Protein AF-A0A7S3QC61-F1 (afdb_monomer_lite)

Secondary structure (DSSP, 8-state):
-HHHHHHHHHHHHHHHHHHHHHHHHHHHHHS--S--PPPHHHHHHHHHHHHHHHHHHHHHHHHHHHHT-----PPPP-------PPEEEEET-TTSHHHHHHHHTT-EEEEE---HHHHHHHHT-

Structure (mmCIF, N/CA/C/O backbone):
data_AF-A0A7S3QC61-F1
#
_entry.id   AF-A0A7S3QC61-F1
#
loop_
_atom_site.group_PDB
_atom_site.id
_atom_site.type_symbol
_atom_site.label_atom_id
_atom_site.label_alt_id
_atom_site.label_comp_id
_atom_site.label_asym_id
_atom_site.label_entity_id
_atom_site.label_seq_id
_atom_site.pdbx_PDB_ins_code
_atom_site.Cartn_x
_atom_site.Cartn_y
_atom_site.Cartn_z
_atom_site.occupancy
_atom_site.B_iso_or_equiv
_atom_site.auth_seq_id
_atom_sit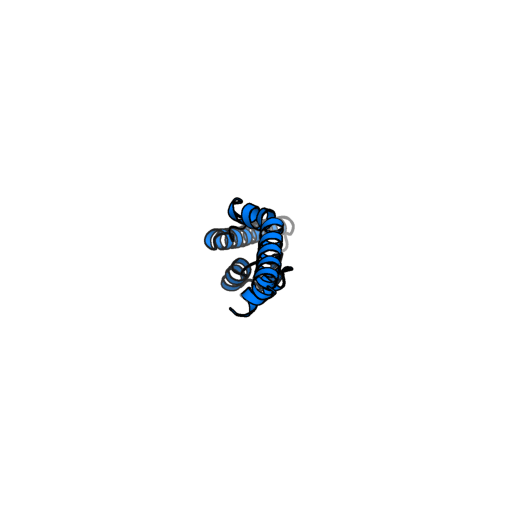e.auth_comp_id
_atom_site.auth_asym_id
_atom_site.auth_atom_id
_atom_site.pdbx_PDB_model_num
ATOM 1 N N . GLY A 1 1 ? 32.699 6.132 -44.584 1.00 60.47 1 GLY A N 1
ATOM 2 C CA . GLY A 1 1 ? 32.683 7.334 -43.725 1.00 60.47 1 GLY A CA 1
ATOM 3 C C . GLY A 1 1 ? 31.478 7.382 -42.797 1.00 60.47 1 GLY A C 1
ATOM 4 O O . GLY A 1 1 ? 31.670 7.420 -41.592 1.00 60.47 1 GLY A O 1
ATOM 5 N N . GLY A 1 2 ? 30.250 7.364 -43.333 1.00 74.38 2 GLY A N 1
ATOM 6 C CA . GLY A 1 2 ? 29.027 7.665 -42.568 1.00 74.38 2 GLY A CA 1
ATOM 7 C C . GLY A 1 2 ? 28.641 6.688 -41.446 1.00 74.38 2 GLY A C 1
ATOM 8 O O . GLY A 1 2 ? 28.175 7.134 -40.405 1.00 74.38 2 GLY A O 1
ATOM 9 N N . SER A 1 3 ? 28.881 5.382 -41.595 1.00 79.75 3 SER A N 1
ATOM 10 C CA . SER A 1 3 ? 28.427 4.377 -40.613 1.00 79.75 3 SER A CA 1
ATOM 11 C C . SER A 1 3 ? 29.064 4.541 -39.227 1.00 79.75 3 SER A C 1
ATOM 13 O O . SER A 1 3 ? 28.393 4.374 -38.214 1.00 79.75 3 SER A O 1
ATOM 15 N N . ASN A 1 4 ? 30.336 4.947 -39.175 1.00 85.62 4 ASN A N 1
ATOM 16 C CA . ASN A 1 4 ? 31.049 5.178 -37.914 1.00 85.62 4 ASN A CA 1
ATOM 17 C C . ASN A 1 4 ? 30.553 6.444 -37.197 1.00 85.62 4 ASN A C 1
ATOM 19 O O . ASN A 1 4 ? 30.534 6.496 -35.971 1.00 85.62 4 ASN A O 1
ATOM 23 N N . VAL A 1 5 ? 30.109 7.450 -37.959 1.00 87.88 5 VAL A N 1
ATOM 24 C CA . VAL A 1 5 ? 29.563 8.702 -37.415 1.00 87.88 5 VAL A CA 1
ATOM 25 C C . VAL A 1 5 ? 28.192 8.456 -36.786 1.00 87.88 5 VAL A C 1
ATOM 27 O O . VAL A 1 5 ? 27.945 8.893 -35.666 1.00 87.88 5 VAL A O 1
ATOM 30 N N . VAL A 1 6 ? 27.326 7.692 -37.460 1.00 91.50 6 VAL A N 1
ATOM 31 C CA . VAL A 1 6 ? 26.004 7.315 -36.928 1.00 91.50 6 VAL A CA 1
ATOM 32 C C . VAL A 1 6 ? 26.142 6.511 -35.635 1.00 91.50 6 VAL A C 1
ATOM 34 O O . VAL A 1 6 ? 25.440 6.784 -34.661 1.00 91.50 6 VAL A O 1
ATOM 37 N N . LEU A 1 7 ? 27.093 5.572 -35.590 1.00 91.69 7 LEU A N 1
ATOM 38 C CA . LEU A 1 7 ? 27.372 4.793 -34.386 1.00 91.69 7 LEU A CA 1
ATOM 39 C C . LEU A 1 7 ? 27.836 5.687 -33.222 1.00 91.69 7 LEU A C 1
ATOM 41 O O . LEU A 1 7 ? 27.387 5.506 -32.092 1.00 91.69 7 LEU A O 1
ATOM 45 N N . GLY A 1 8 ? 28.681 6.685 -33.502 1.00 92.50 8 GLY A N 1
ATOM 46 C CA . GLY A 1 8 ? 29.146 7.652 -32.503 1.00 92.50 8 GLY A CA 1
ATOM 47 C C . GLY A 1 8 ? 28.024 8.532 -31.939 1.00 92.50 8 GLY A C 1
ATOM 48 O O . GLY A 1 8 ? 27.966 8.767 -30.730 1.00 92.50 8 GLY A O 1
ATOM 49 N N . ILE A 1 9 ? 27.091 8.971 -32.787 1.00 92.62 9 ILE A N 1
ATOM 50 C CA . ILE A 1 9 ? 25.929 9.773 -32.365 1.00 92.62 9 ILE A CA 1
ATOM 51 C C . ILE A 1 9 ? 24.984 8.942 -31.486 1.00 92.62 9 ILE A C 1
ATOM 53 O O . ILE A 1 9 ? 24.538 9.414 -30.439 1.00 92.62 9 ILE A O 1
ATOM 57 N N . LEU A 1 10 ? 24.715 7.690 -31.865 1.00 92.19 10 LEU A N 1
ATOM 58 C CA . LEU A 1 10 ? 23.866 6.796 -31.074 1.00 92.19 10 LEU A CA 1
ATOM 59 C C . LEU A 1 10 ? 24.503 6.4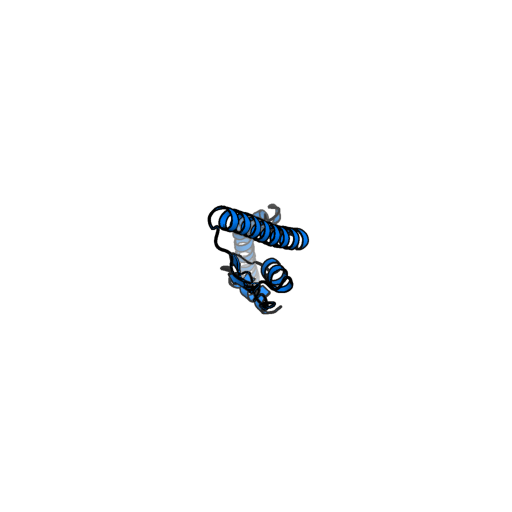58 -29.720 1.00 92.19 10 LEU A C 1
ATOM 61 O O . LEU A 1 10 ? 23.839 6.566 -28.689 1.00 92.19 10 LEU A O 1
ATOM 65 N N . ALA A 1 11 ? 25.794 6.111 -29.703 1.00 91.88 11 ALA A N 1
ATOM 66 C CA . ALA A 1 11 ? 26.502 5.755 -28.476 1.00 91.88 11 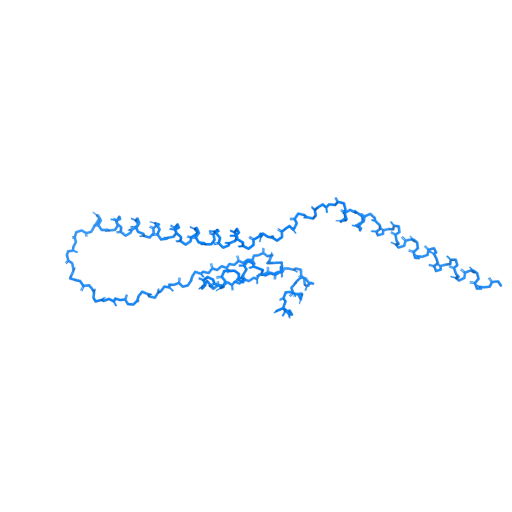ALA A CA 1
ATOM 67 C C . ALA A 1 11 ? 26.590 6.932 -27.490 1.00 91.88 11 ALA A C 1
ATOM 69 O O . ALA A 1 11 ? 26.325 6.760 -26.300 1.00 91.88 11 ALA A O 1
ATOM 70 N N . SER A 1 12 ? 26.907 8.136 -27.977 1.00 93.44 12 SER A N 1
ATOM 71 C CA . SER A 1 12 ? 26.993 9.335 -27.131 1.00 93.44 12 SER A CA 1
ATOM 72 C C . SER A 1 12 ? 25.634 9.766 -26.576 1.00 93.44 12 SER A C 1
ATOM 74 O O . SER A 1 12 ? 25.545 10.114 -25.400 1.00 93.44 12 SER A O 1
ATOM 76 N N . SER A 1 13 ? 24.566 9.664 -27.371 1.00 93.44 13 SER A N 1
ATOM 77 C CA . SER A 1 13 ? 23.204 9.963 -26.911 1.00 93.44 13 SER A CA 1
ATOM 78 C C . SER A 1 13 ? 22.765 9.006 -25.801 1.00 93.44 13 SER A C 1
ATOM 80 O O . SER A 1 13 ? 22.267 9.440 -24.762 1.00 93.44 13 SER A O 1
ATOM 82 N N . PHE A 1 14 ? 23.002 7.703 -25.983 1.00 93.50 14 PHE A N 1
ATOM 83 C CA . PHE A 1 14 ? 22.645 6.690 -24.988 1.00 93.50 14 PHE A CA 1
ATOM 84 C C . PHE A 1 14 ? 23.440 6.874 -23.688 1.00 93.50 14 PHE A C 1
ATOM 86 O O . PHE A 1 14 ? 22.876 6.831 -22.594 1.00 93.50 14 PHE A O 1
ATOM 93 N N . LEU A 1 15 ? 24.740 7.160 -23.806 1.00 94.38 15 LEU A N 1
ATOM 94 C CA . LEU A 1 15 ? 25.607 7.420 -22.661 1.00 94.38 15 LEU A CA 1
ATOM 95 C C . LEU A 1 15 ? 25.194 8.694 -21.910 1.00 94.38 15 LEU A C 1
ATOM 97 O O . LEU A 1 15 ? 25.188 8.693 -20.681 1.00 94.38 15 LEU A O 1
ATOM 101 N N . GLY A 1 16 ? 24.790 9.746 -22.629 1.00 95.00 16 GLY A N 1
ATOM 102 C CA . GLY A 1 16 ? 24.276 10.984 -22.042 1.00 95.00 16 GLY A CA 1
ATOM 103 C C . GLY A 1 16 ? 23.003 10.761 -21.225 1.00 95.00 16 GLY A C 1
ATOM 104 O O . GLY A 1 16 ? 22.918 11.216 -20.085 1.00 95.00 16 GLY A O 1
ATOM 105 N N . VAL A 1 17 ? 22.046 9.991 -21.755 1.00 94.06 17 VAL A N 1
ATOM 106 C CA . VAL A 1 17 ? 20.817 9.633 -21.025 1.00 94.06 17 VAL A CA 1
ATOM 107 C C . VAL A 1 17 ? 21.141 8.824 -19.769 1.00 94.06 17 VAL A C 1
ATOM 109 O O . VAL A 1 17 ? 20.621 9.133 -18.695 1.00 94.06 17 VAL A O 1
ATOM 112 N N . ILE A 1 18 ? 22.031 7.830 -19.867 1.00 91.50 18 ILE A N 1
ATOM 113 C CA . ILE A 1 18 ? 22.465 7.042 -18.704 1.00 91.50 18 ILE A CA 1
ATOM 114 C C . ILE A 1 18 ? 23.137 7.945 -17.667 1.00 91.50 18 ILE A C 1
ATOM 116 O O . ILE A 1 18 ? 22.807 7.850 -16.491 1.00 91.50 18 ILE A O 1
ATOM 120 N N . MET A 1 19 ? 24.031 8.851 -18.069 1.00 93.69 19 MET A N 1
ATOM 121 C CA . MET A 1 19 ? 24.720 9.743 -17.131 1.00 93.69 19 MET A CA 1
ATOM 122 C C . MET A 1 19 ? 23.755 10.672 -16.389 1.00 93.69 19 MET A C 1
ATOM 124 O O . MET A 1 19 ? 23.867 10.820 -15.173 1.00 93.69 19 MET A O 1
ATOM 128 N N . VAL A 1 20 ? 22.794 11.263 -17.104 1.00 94.12 20 VAL A N 1
ATOM 129 C CA . VAL A 1 20 ? 21.808 12.187 -16.520 1.00 94.12 20 VAL A CA 1
ATOM 130 C C . VAL A 1 20 ? 20.833 11.455 -15.594 1.00 94.12 20 VAL A C 1
ATOM 132 O O . VAL A 1 20 ? 20.447 11.990 -14.556 1.00 94.12 20 VAL A O 1
ATOM 135 N N . THR A 1 21 ? 20.453 10.219 -15.926 1.00 88.50 21 THR A N 1
ATOM 136 C CA . THR A 1 21 ? 19.496 9.428 -15.127 1.00 88.50 21 THR A CA 1
ATOM 137 C C . THR A 1 21 ? 20.151 8.626 -13.999 1.00 88.50 21 THR A C 1
ATOM 139 O O . THR A 1 21 ? 19.495 8.329 -12.997 1.00 88.50 21 THR A O 1
ATOM 142 N N . SER A 1 22 ? 21.451 8.335 -14.102 1.00 90.44 22 SER A N 1
ATOM 143 C CA . SER A 1 22 ? 22.235 7.587 -13.112 1.00 90.44 22 SER A CA 1
ATOM 144 C C . SER A 1 22 ? 22.085 8.092 -11.670 1.00 90.44 22 SER A C 1
ATOM 146 O O . SER A 1 22 ? 21.829 7.255 -10.800 1.00 90.44 22 SER A O 1
ATOM 148 N N . PRO A 1 23 ? 22.163 9.403 -11.346 1.00 84.25 23 PRO A N 1
ATOM 149 C CA . PRO A 1 23 ? 22.005 9.853 -9.961 1.00 84.25 23 PRO A CA 1
ATOM 150 C C . PRO A 1 23 ? 20.628 9.511 -9.371 1.00 84.25 23 PRO A C 1
ATOM 152 O O . PRO A 1 23 ? 20.549 9.121 -8.209 1.00 84.25 23 PRO A O 1
ATOM 155 N N . PHE A 1 24 ? 19.555 9.558 -10.163 1.00 82.25 24 PHE A N 1
ATOM 156 C CA . PHE A 1 24 ? 18.203 9.233 -9.693 1.00 82.25 24 PHE A CA 1
ATOM 157 C C . PHE A 1 24 ? 18.015 7.731 -9.468 1.00 82.25 24 PHE A C 1
ATOM 159 O O . PHE A 1 24 ? 17.449 7.322 -8.455 1.00 82.25 24 PHE A O 1
ATOM 166 N N . VAL A 1 25 ? 18.543 6.902 -10.371 1.00 80.25 25 VAL A N 1
ATOM 167 C CA . VAL A 1 25 ? 18.467 5.438 -10.256 1.00 80.25 25 VAL A CA 1
ATOM 168 C C . VAL A 1 25 ? 19.347 4.942 -9.105 1.00 80.25 25 VAL A C 1
ATOM 170 O O . VAL A 1 25 ? 18.894 4.197 -8.236 1.00 80.25 25 VAL A O 1
ATOM 173 N N . THR A 1 26 ? 20.599 5.397 -9.032 1.00 79.44 26 THR A N 1
ATOM 174 C CA . THR A 1 26 ? 21.556 4.950 -8.005 1.00 79.44 26 THR A CA 1
ATOM 175 C C . THR A 1 26 ? 21.200 5.431 -6.595 1.00 79.44 26 THR A C 1
ATOM 177 O O . THR A 1 26 ? 21.443 4.699 -5.631 1.00 79.44 26 THR A O 1
ATOM 180 N N . MET A 1 27 ? 20.561 6.599 -6.445 1.00 73.00 27 MET A N 1
ATOM 181 C CA . MET A 1 27 ? 20.012 7.040 -5.154 1.00 73.00 27 MET A CA 1
ATOM 182 C C . MET A 1 27 ? 18.846 6.161 -4.675 1.00 73.00 27 MET A C 1
ATOM 184 O O . MET A 1 27 ? 18.753 5.873 -3.478 1.00 73.00 27 MET A O 1
ATOM 188 N N . GLN A 1 28 ? 17.995 5.676 -5.584 1.00 65.12 28 GLN A N 1
ATOM 189 C CA . GLN A 1 28 ? 16.933 4.723 -5.235 1.00 65.12 28 GLN A CA 1
ATOM 190 C C . GLN A 1 28 ? 17.494 3.350 -4.828 1.00 65.12 28 GLN A C 1
ATOM 192 O O . GLN A 1 28 ? 16.955 2.721 -3.926 1.00 65.12 28 GLN A O 1
ATOM 197 N N . LEU A 1 29 ? 18.607 2.908 -5.426 1.00 63.12 29 LEU A N 1
ATOM 198 C CA . LEU A 1 29 ? 19.268 1.637 -5.085 1.00 63.12 29 LEU A CA 1
ATOM 199 C C . LEU A 1 29 ? 20.014 1.664 -3.738 1.00 63.12 29 LEU A C 1
ATOM 201 O O . LEU A 1 29 ? 20.118 0.635 -3.072 1.00 63.12 29 LEU A O 1
ATOM 205 N N . ARG A 1 30 ? 20.569 2.818 -3.337 1.00 61.34 30 ARG A N 1
ATOM 206 C CA . ARG A 1 30 ? 21.315 2.964 -2.069 1.00 61.34 30 ARG A CA 1
ATOM 207 C C . ARG A 1 30 ? 20.437 3.293 -0.870 1.00 61.34 30 ARG A C 1
ATOM 209 O O . ARG A 1 30 ? 20.839 3.036 0.265 1.00 61.34 30 ARG A O 1
ATOM 216 N N . SER A 1 31 ? 19.263 3.867 -1.095 1.00 56.84 31 SER A N 1
ATOM 217 C CA . SER A 1 31 ? 18.293 4.025 -0.022 1.00 56.84 31 SER A CA 1
ATOM 218 C C . SER A 1 31 ? 17.620 2.673 0.212 1.00 56.84 31 SER A C 1
ATOM 220 O O . SER A 1 31 ? 17.013 2.099 -0.685 1.00 56.84 31 SER A O 1
ATOM 222 N N . LYS A 1 32 ? 17.714 2.135 1.437 1.00 51.00 32 LYS A N 1
ATOM 223 C CA . LYS A 1 32 ? 16.712 1.168 1.904 1.00 51.00 32 LYS A CA 1
ATOM 224 C C . LYS A 1 32 ? 15.394 1.919 1.828 1.00 51.00 32 LYS A C 1
ATOM 226 O O . LYS A 1 32 ? 15.136 2.742 2.705 1.00 51.00 32 LYS A O 1
ATOM 231 N N . LEU A 1 33 ? 14.648 1.727 0.739 1.00 55.06 33 LEU A N 1
ATOM 232 C CA . LEU A 1 33 ? 13.376 2.398 0.526 1.00 55.06 33 LEU A CA 1
ATOM 233 C C . LEU A 1 33 ? 12.588 2.294 1.839 1.00 55.06 33 LEU A C 1
ATOM 235 O O . LEU A 1 33 ? 12.371 1.176 2.317 1.00 55.06 33 LEU A O 1
ATOM 239 N N . PRO A 1 34 ? 12.176 3.417 2.451 1.00 53.53 34 PRO A N 1
ATOM 240 C CA . PRO A 1 34 ? 11.403 3.429 3.692 1.00 53.53 34 PRO A CA 1
ATOM 241 C C . PRO A 1 34 ? 9.954 2.974 3.447 1.00 53.53 34 PRO A C 1
ATOM 243 O O . PRO A 1 34 ? 9.031 3.390 4.134 1.00 53.53 34 PRO A O 1
ATOM 246 N N . TYR A 1 35 ? 9.755 2.116 2.451 1.00 53.38 35 TYR A N 1
ATOM 247 C CA . TYR A 1 35 ? 8.514 1.462 2.095 1.00 53.38 35 TYR A CA 1
ATOM 248 C C . TYR A 1 35 ? 8.685 -0.023 2.385 1.00 53.38 35 TYR A C 1
ATOM 250 O O . TYR A 1 35 ? 8.728 -0.865 1.494 1.00 53.38 35 TYR A O 1
ATOM 258 N N . MET A 1 36 ? 8.824 -0.358 3.666 1.00 58.31 36 MET A N 1
ATOM 259 C CA . MET A 1 36 ? 8.396 -1.684 4.081 1.00 58.31 36 MET A CA 1
ATOM 260 C C . MET A 1 36 ? 6.883 -1.612 4.224 1.00 58.31 36 MET A C 1
ATOM 262 O O . MET A 1 36 ? 6.394 -0.926 5.125 1.00 58.31 36 MET A O 1
ATOM 266 N N . SER A 1 37 ? 6.151 -2.319 3.354 1.00 62.06 37 SER A N 1
ATOM 267 C CA . SER A 1 37 ? 4.744 -2.627 3.611 1.00 62.06 37 SER A CA 1
ATOM 268 C C . SER A 1 37 ? 4.646 -3.126 5.049 1.00 62.06 37 SER A C 1
ATOM 270 O O . SER A 1 37 ? 5.393 -4.022 5.465 1.00 62.06 37 SER A O 1
ATOM 272 N N . THR A 1 38 ? 3.789 -2.489 5.848 1.00 74.38 38 THR A N 1
ATOM 273 C CA . THR A 1 38 ? 3.661 -2.845 7.262 1.00 74.38 38 THR A CA 1
ATOM 274 C C . THR A 1 38 ? 3.296 -4.328 7.341 1.00 74.38 38 THR A C 1
ATOM 276 O O . THR A 1 38 ? 2.291 -4.723 6.750 1.00 74.38 38 THR A O 1
ATOM 279 N N . PRO A 1 39 ? 4.067 -5.172 8.056 1.00 76.75 39 PRO A N 1
ATOM 280 C CA . PRO A 1 39 ? 3.810 -6.604 8.075 1.00 76.75 39 PRO A CA 1
ATOM 281 C C . PRO A 1 39 ? 2.374 -6.900 8.509 1.00 76.75 39 PRO A C 1
ATOM 283 O O . PRO A 1 39 ? 1.934 -6.399 9.550 1.00 76.75 39 PRO A O 1
ATOM 286 N N . ARG A 1 40 ? 1.672 -7.765 7.765 1.00 79.44 40 ARG A N 1
ATOM 287 C CA . ARG A 1 40 ? 0.252 -8.105 7.983 1.00 79.44 40 ARG A CA 1
ATOM 288 C C . ARG A 1 40 ? -0.086 -8.374 9.451 1.00 79.44 40 ARG A C 1
ATOM 290 O O . ARG A 1 40 ? -1.108 -7.910 9.950 1.00 79.44 40 ARG A O 1
ATOM 297 N N . ARG A 1 41 ? 0.793 -9.080 10.177 1.00 83.19 41 ARG A N 1
ATOM 298 C CA . ARG A 1 41 ? 0.596 -9.397 11.602 1.00 83.19 41 ARG A CA 1
ATOM 299 C C . ARG A 1 41 ? 0.412 -8.143 12.458 1.00 83.19 41 ARG A C 1
ATOM 301 O O . ARG A 1 41 ? -0.493 -8.123 13.285 1.00 83.19 41 ARG A O 1
ATOM 308 N N . LYS A 1 42 ? 1.214 -7.096 12.228 1.00 84.00 42 LYS A N 1
ATOM 309 C CA . LYS A 1 42 ? 1.116 -5.827 12.964 1.00 84.00 42 LYS A CA 1
ATOM 310 C C . LYS A 1 42 ? -0.185 -5.094 12.643 1.00 84.00 42 LYS A C 1
ATOM 312 O O . LYS A 1 42 ? -0.804 -4.550 13.550 1.00 84.00 42 LYS A O 1
ATOM 317 N N . VAL A 1 43 ? -0.622 -5.128 11.382 1.00 83.56 43 VAL A N 1
ATOM 318 C CA . VAL A 1 43 ? -1.901 -4.530 10.966 1.00 83.56 43 VAL A CA 1
ATOM 319 C C . VAL A 1 43 ? -3.069 -5.224 11.666 1.00 83.56 43 VAL A C 1
ATOM 321 O O . VAL A 1 43 ? -3.899 -4.570 12.293 1.00 83.56 43 VAL A O 1
ATOM 324 N N . VAL A 1 44 ? -3.107 -6.557 11.630 1.00 86.25 44 VAL A N 1
ATOM 325 C CA . VAL A 1 44 ? -4.163 -7.348 12.281 1.00 86.25 44 VAL A CA 1
ATOM 326 C C . VAL A 1 44 ? -4.173 -7.130 13.794 1.00 86.25 44 VAL A C 1
ATOM 328 O O . VAL A 1 44 ? -5.238 -6.976 14.392 1.00 86.25 44 VAL A O 1
ATOM 331 N N . GLU A 1 45 ? -2.999 -7.111 14.422 1.00 88.50 45 GLU A N 1
ATOM 332 C CA . GLU A 1 45 ? -2.858 -6.873 15.858 1.00 88.50 45 GLU A CA 1
ATOM 333 C C . GLU A 1 45 ? -3.365 -5.479 16.251 1.00 88.50 45 GLU A C 1
ATOM 335 O O . GLU A 1 45 ? -4.168 -5.361 17.178 1.00 88.50 45 GLU A O 1
ATOM 340 N N . ALA A 1 46 ? -3.006 -4.449 15.480 1.00 85.25 46 ALA A N 1
ATOM 341 C CA . ALA A 1 46 ? -3.489 -3.087 15.679 1.00 85.25 46 ALA A CA 1
ATOM 342 C C . ALA A 1 46 ? -5.015 -2.974 15.509 1.00 85.25 46 ALA A C 1
ATOM 344 O O . ALA A 1 46 ? -5.681 -2.336 16.328 1.00 85.25 46 ALA A O 1
ATOM 345 N N . LEU A 1 47 ? -5.595 -3.618 14.491 1.00 86.56 47 LEU A N 1
ATOM 346 C CA . LEU A 1 47 ? -7.045 -3.601 14.258 1.00 86.56 47 LEU A CA 1
ATOM 347 C C . LEU A 1 47 ? -7.818 -4.264 15.407 1.00 86.56 47 LEU A C 1
ATOM 349 O O . LEU A 1 47 ? -8.795 -3.693 15.902 1.00 86.56 47 LEU A O 1
ATOM 353 N N . LYS A 1 48 ? -7.341 -5.415 15.898 1.00 87.56 48 LYS A N 1
ATOM 354 C CA . LYS A 1 48 ? -7.911 -6.083 17.083 1.00 87.56 48 LYS A CA 1
ATOM 355 C C . LYS A 1 48 ? -7.801 -5.211 18.334 1.00 87.56 48 LYS A C 1
ATOM 357 O O . LYS A 1 48 ? -8.728 -5.155 19.143 1.00 87.56 48 LYS A O 1
ATOM 362 N N . ASP A 1 49 ? -6.692 -4.496 18.492 1.00 88.62 49 ASP A N 1
ATOM 363 C CA . ASP A 1 49 ? -6.506 -3.548 19.590 1.00 88.62 49 ASP A CA 1
ATOM 364 C C . ASP A 1 49 ? -7.493 -2.379 19.542 1.00 88.62 49 ASP A C 1
ATOM 366 O O . ASP A 1 49 ? -8.042 -1.987 20.578 1.00 88.62 49 ASP A O 1
ATOM 370 N N . ILE A 1 50 ? -7.767 -1.841 18.353 1.00 86.12 50 ILE A N 1
ATOM 371 C CA . ILE A 1 50 ? -8.756 -0.772 18.167 1.00 86.12 50 ILE A CA 1
ATOM 372 C C . ILE A 1 50 ? -10.156 -1.266 18.545 1.00 86.12 50 ILE A C 1
ATOM 374 O O . ILE A 1 50 ? -10.892 -0.554 19.238 1.00 86.12 50 ILE A O 1
ATOM 378 N N . GLU A 1 51 ? -10.521 -2.481 18.137 1.00 85.19 51 GLU A N 1
ATOM 379 C CA . GLU A 1 51 ? -11.798 -3.098 18.501 1.00 85.19 51 GLU A CA 1
ATOM 380 C C . GLU A 1 51 ? -11.924 -3.278 20.021 1.00 85.19 51 GLU A C 1
ATOM 382 O O . GLU A 1 51 ? -12.904 -2.819 20.622 1.00 85.19 51 GLU A O 1
ATOM 387 N N . ARG A 1 52 ? -10.883 -3.821 20.672 1.00 85.38 52 ARG A N 1
ATOM 388 C CA . ARG A 1 52 ? -10.821 -3.953 22.138 1.00 85.38 52 ARG A CA 1
ATOM 389 C C . ARG A 1 52 ? -11.004 -2.614 22.850 1.00 85.38 52 ARG A C 1
ATOM 391 O O . ARG A 1 52 ? -11.761 -2.528 23.819 1.00 85.38 52 ARG A O 1
ATOM 398 N N . ARG A 1 53 ? -10.334 -1.552 22.389 1.00 85.81 53 ARG A N 1
ATOM 399 C CA . ARG A 1 53 ? -10.448 -0.206 22.987 1.00 85.81 53 ARG A CA 1
ATOM 400 C C . ARG A 1 53 ? -11.851 0.373 22.821 1.00 85.81 53 ARG A C 1
ATOM 402 O O . ARG A 1 53 ? -12.373 0.959 23.771 1.00 85.81 53 ARG A O 1
ATOM 409 N N . LYS A 1 54 ? -12.475 0.202 21.650 1.00 83.31 54 LYS A N 1
ATOM 410 C CA . LYS A 1 54 ? -13.863 0.637 21.417 1.00 83.31 54 LYS A CA 1
ATOM 411 C C . LYS A 1 54 ? -14.836 -0.083 22.344 1.00 83.31 54 LYS A C 1
ATOM 413 O O . LYS A 1 54 ? -15.694 0.575 22.931 1.00 83.31 54 LYS A O 1
ATOM 418 N N . TRP A 1 55 ? -14.664 -1.391 22.531 1.00 79.94 55 TRP A N 1
ATOM 419 C CA . TRP A 1 55 ? -15.483 -2.163 23.464 1.00 79.94 55 TRP A CA 1
ATOM 420 C C . TRP A 1 55 ? -15.325 -1.681 24.910 1.00 79.94 55 TRP A C 1
ATOM 422 O O . TRP A 1 55 ? -16.325 -1.399 25.567 1.00 79.94 55 TRP A O 1
ATOM 432 N N . LYS A 1 56 ? -14.084 -1.493 25.388 1.00 83.00 56 LYS A N 1
ATOM 433 C CA . LYS A 1 56 ? -13.817 -0.976 26.744 1.00 83.00 56 LYS A CA 1
ATOM 434 C C . LYS A 1 56 ? -14.464 0.393 26.983 1.00 83.00 56 LYS A C 1
ATOM 436 O O . LYS A 1 56 ? -15.101 0.586 28.014 1.00 83.00 56 LYS A O 1
ATOM 441 N N . LYS A 1 57 ? -14.361 1.322 26.022 1.00 81.69 57 LYS A N 1
ATOM 442 C CA . LYS A 1 57 ? -15.026 2.636 26.109 1.00 81.69 57 LYS A CA 1
ATOM 443 C C . LYS A 1 57 ? -16.552 2.512 26.146 1.00 81.69 57 LYS A C 1
ATOM 445 O O . LYS A 1 57 ? -17.189 3.204 26.933 1.00 81.69 57 LYS A O 1
ATOM 450 N N . LYS A 1 58 ? -17.136 1.621 25.334 1.00 81.19 58 LYS A N 1
ATOM 451 C CA . LYS A 1 58 ? -18.584 1.366 25.335 1.00 81.19 58 LYS A CA 1
ATOM 452 C C . LYS A 1 58 ? -19.053 0.802 26.679 1.00 81.19 58 LYS A C 1
ATOM 454 O O . LYS A 1 58 ? -20.038 1.295 27.211 1.00 81.19 58 LYS A O 1
ATOM 459 N N . ALA A 1 59 ? -18.340 -0.176 27.239 1.00 77.62 59 ALA A N 1
ATOM 460 C CA . ALA A 1 59 ? -18.659 -0.767 28.540 1.00 77.62 59 ALA A CA 1
ATOM 461 C C . ALA A 1 59 ? -18.565 0.261 29.682 1.00 77.62 59 ALA A C 1
ATOM 463 O O . ALA A 1 59 ? -19.474 0.352 30.501 1.00 77.62 59 ALA A O 1
ATOM 464 N N . ALA A 1 60 ? -17.518 1.094 29.690 1.00 80.31 60 ALA A N 1
ATOM 465 C CA . ALA A 1 60 ? -17.378 2.174 30.667 1.00 80.31 60 ALA A CA 1
ATOM 466 C C . ALA A 1 60 ? -18.504 3.218 30.548 1.00 80.31 60 ALA A C 1
ATOM 468 O O . ALA A 1 60 ? -19.061 3.638 31.556 1.00 80.31 60 ALA A O 1
ATOM 469 N N . SER A 1 61 ? -18.884 3.593 29.320 1.00 76.69 61 SER A N 1
ATOM 470 C CA . SER A 1 61 ? -20.006 4.508 29.077 1.00 76.69 61 SER A CA 1
ATOM 471 C C . SER A 1 61 ? -21.352 3.919 29.501 1.00 76.69 61 SER A C 1
ATOM 473 O O . SER A 1 61 ? -22.207 4.672 29.958 1.00 76.69 61 SER A O 1
ATOM 475 N N . LEU A 1 62 ? -21.550 2.605 29.345 1.00 72.62 62 LEU A N 1
ATOM 476 C CA . LEU A 1 62 ? -22.771 1.928 29.783 1.00 72.62 62 LEU A CA 1
ATOM 477 C C . LEU A 1 62 ? -22.886 1.977 31.310 1.00 72.62 62 LEU A C 1
ATOM 479 O O . LEU A 1 62 ? -23.910 2.407 31.824 1.00 72.62 62 LEU A O 1
ATOM 483 N N . ASN A 1 63 ? -21.803 1.638 32.016 1.00 68.88 63 ASN A N 1
ATOM 484 C CA . ASN A 1 63 ? -21.764 1.662 33.478 1.00 68.88 63 ASN A CA 1
ATOM 485 C C . ASN A 1 63 ? -21.971 3.079 34.037 1.00 68.88 63 ASN A C 1
ATOM 487 O O . ASN A 1 63 ? -22.689 3.244 35.017 1.00 68.88 63 ASN A O 1
ATOM 491 N N . ASN A 1 64 ? -21.409 4.110 33.394 1.00 63.34 64 ASN A N 1
ATOM 492 C CA . ASN A 1 64 ? -21.631 5.499 33.811 1.00 63.34 64 ASN A CA 1
ATOM 493 C C . ASN A 1 64 ? -23.078 5.965 33.571 1.00 63.34 64 ASN A C 1
ATOM 495 O O . ASN A 1 64 ? -23.605 6.744 34.358 1.00 63.34 64 ASN A O 1
ATOM 499 N N . ALA A 1 65 ? -23.739 5.474 32.518 1.00 59.72 65 ALA A N 1
ATOM 500 C CA . ALA A 1 65 ? -25.147 5.774 32.262 1.00 59.72 65 ALA A CA 1
ATOM 501 C C . ALA A 1 65 ? -26.083 5.094 33.279 1.00 59.72 65 ALA A C 1
ATOM 503 O O . ALA A 1 65 ? -27.119 5.656 33.624 1.00 59.72 65 ALA A O 1
ATOM 504 N N . THR A 1 66 ? -25.714 3.918 33.799 1.00 58.25 66 THR A N 1
ATOM 505 C CA . THR A 1 66 ? -26.498 3.206 34.824 1.00 58.25 66 THR A CA 1
ATOM 506 C C . THR A 1 66 ? -26.424 3.880 36.200 1.00 58.25 66 THR A C 1
ATOM 508 O O . THR A 1 66 ? -27.386 3.817 36.957 1.00 58.25 66 THR A O 1
ATOM 511 N N . VAL A 1 67 ? -25.324 4.572 36.525 1.00 57.66 67 VAL A N 1
ATOM 512 C CA . VAL A 1 67 ? -25.146 5.246 37.830 1.00 57.66 67 VAL A CA 1
ATOM 513 C C . VAL A 1 67 ? -25.873 6.602 37.905 1.00 57.66 67 VAL A C 1
ATOM 515 O O . VAL A 1 67 ? -26.167 7.075 38.998 1.00 57.66 67 VAL A O 1
ATOM 518 N N . SER A 1 68 ? -26.243 7.209 36.769 1.00 56.78 68 SER A N 1
ATOM 519 C CA . SER A 1 68 ? -26.968 8.496 36.726 1.00 56.78 68 SER A CA 1
ATOM 520 C C . SER A 1 68 ? -28.475 8.385 36.445 1.00 56.78 68 SER A C 1
ATOM 522 O O . SER A 1 68 ? -29.139 9.411 36.321 1.00 56.78 68 SER A O 1
ATOM 524 N N . GLY A 1 69 ? -29.035 7.176 36.355 1.00 51.31 69 GLY A N 1
ATOM 525 C CA . GLY A 1 69 ? -30.448 6.966 36.028 1.00 51.31 69 GLY A CA 1
ATOM 526 C C . GLY A 1 69 ? -31.072 5.822 36.815 1.00 51.31 69 GLY A C 1
ATOM 527 O O . GLY A 1 69 ? -31.205 4.710 36.311 1.00 51.31 69 GLY A O 1
ATOM 528 N N . SER A 1 70 ? -31.500 6.100 38.045 1.00 46.47 70 SER A N 1
ATOM 529 C CA . SER A 1 70 ? -32.436 5.252 38.781 1.00 46.47 70 SER A CA 1
ATOM 530 C C . SER A 1 70 ? -33.824 5.317 38.129 1.00 46.47 70 SER A C 1
ATOM 532 O O . SER A 1 70 ? -34.631 6.185 38.457 1.00 46.47 70 SER A O 1
ATOM 534 N N . ALA A 1 71 ? -34.116 4.408 37.203 1.00 50.84 71 ALA A N 1
ATOM 535 C CA . ALA A 1 71 ? -35.486 4.089 36.809 1.00 50.84 71 ALA A CA 1
ATOM 536 C C . ALA A 1 71 ? -35.550 2.624 36.364 1.00 50.84 71 ALA A C 1
ATOM 538 O O . ALA A 1 71 ? -34.975 2.229 35.351 1.00 50.84 71 ALA A O 1
ATOM 539 N N . SER A 1 72 ? -36.228 1.807 37.165 1.00 53.47 72 SER A N 1
ATOM 540 C CA . SER A 1 72 ? -36.538 0.407 36.891 1.00 53.47 72 SER A CA 1
ATOM 541 C C . SER A 1 72 ? -37.390 0.272 35.626 1.00 53.47 72 SER A C 1
ATOM 543 O O . SER A 1 72 ? -38.529 0.738 35.602 1.00 53.47 72 SER A O 1
ATOM 545 N N . VAL A 1 73 ? -36.868 -0.406 34.602 1.00 52.47 73 VAL A N 1
ATOM 546 C CA . VAL A 1 73 ? -37.619 -0.830 33.408 1.00 52.47 73 VAL A CA 1
ATOM 547 C C . VAL A 1 73 ? -37.396 -2.339 33.194 1.00 52.47 73 VAL A C 1
ATOM 549 O O . VAL A 1 73 ? -36.277 -2.805 33.425 1.00 52.47 73 VAL A O 1
ATOM 552 N N . PRO A 1 74 ? -38.425 -3.126 32.802 1.00 55.81 74 PRO A N 1
ATOM 553 C CA . PRO A 1 74 ? -38.347 -4.585 32.719 1.00 55.81 74 PRO A CA 1
ATOM 554 C C . PRO A 1 74 ? -37.451 -5.064 31.569 1.00 55.81 74 PRO A C 1
ATOM 556 O O . PRO A 1 74 ? -37.249 -4.364 30.578 1.00 55.81 74 PRO A O 1
ATOM 559 N N . ALA A 1 75 ? -36.938 -6.286 31.717 1.00 51.84 75 ALA A N 1
ATOM 560 C CA . ALA A 1 75 ? -35.967 -6.931 30.839 1.00 51.84 75 ALA A CA 1
ATOM 561 C C . ALA A 1 75 ? -36.336 -6.877 29.336 1.00 51.84 75 ALA A C 1
ATOM 563 O O . ALA A 1 75 ? -37.423 -7.324 28.960 1.00 51.84 75 ALA A O 1
ATOM 564 N N . PRO A 1 76 ? -35.430 -6.412 28.453 1.00 50.03 76 PRO A N 1
ATOM 565 C CA . PRO A 1 76 ? -35.623 -6.524 27.016 1.00 50.03 76 PRO A CA 1
ATOM 566 C C . PRO A 1 76 ? -35.278 -7.946 26.543 1.00 50.03 76 PRO A C 1
ATOM 568 O O . PRO A 1 76 ? -34.229 -8.496 26.885 1.00 50.03 76 PRO A O 1
ATOM 571 N N . ALA A 1 77 ? -36.162 -8.524 25.725 1.00 54.88 77 ALA A N 1
ATOM 572 C CA . ALA A 1 77 ? -35.916 -9.722 24.917 1.00 54.88 77 ALA A CA 1
ATOM 573 C C . ALA A 1 77 ? -34.579 -9.613 24.145 1.00 54.88 77 ALA A C 1
ATOM 575 O O . ALA A 1 77 ? -34.143 -8.489 23.873 1.00 54.88 77 ALA A O 1
ATOM 576 N N . PRO A 1 78 ? -33.915 -10.731 23.777 1.00 49.09 78 PRO A N 1
ATOM 577 C CA . PRO A 1 78 ? -32.569 -10.725 23.199 1.00 49.09 78 PRO A CA 1
ATOM 578 C C . PRO A 1 78 ? -32.546 -9.997 21.849 1.00 49.09 78 PRO A C 1
ATOM 580 O O . PRO A 1 78 ? -32.728 -10.587 20.785 1.00 49.09 78 PRO A O 1
ATOM 583 N N . ALA A 1 79 ? -32.327 -8.685 21.896 1.00 45.41 79 ALA A N 1
ATOM 584 C CA . ALA A 1 79 ? -32.174 -7.845 20.729 1.00 45.41 79 ALA A CA 1
ATOM 585 C C . ALA A 1 79 ? -30.917 -8.300 19.985 1.00 45.41 79 ALA A C 1
ATOM 587 O O . ALA A 1 79 ? -29.799 -8.176 20.491 1.00 45.41 79 ALA A O 1
ATOM 588 N N . ALA A 1 80 ? -31.112 -8.844 18.784 1.00 48.53 80 ALA A N 1
ATOM 589 C CA . ALA A 1 80 ? -30.046 -9.154 17.851 1.00 48.53 80 ALA A CA 1
ATOM 590 C C . ALA A 1 80 ? -29.159 -7.912 17.690 1.00 48.53 80 ALA A C 1
ATOM 592 O O . ALA A 1 80 ? -29.562 -6.890 17.129 1.00 48.53 80 ALA A O 1
ATOM 593 N N . VAL A 1 81 ? -27.954 -7.982 18.251 1.00 48.84 81 VAL A N 1
ATOM 594 C CA . VAL A 1 81 ? -26.991 -6.888 18.230 1.00 48.84 81 VAL A CA 1
ATOM 595 C C . VAL A 1 81 ? -26.533 -6.736 16.785 1.00 48.84 81 VAL A C 1
ATOM 597 O O . VAL A 1 81 ? -25.641 -7.446 16.331 1.00 48.84 81 VAL A O 1
ATOM 600 N N . SER A 1 82 ? -27.152 -5.815 16.046 1.00 49.75 82 SER A N 1
ATOM 601 C CA . SER A 1 82 ? -26.636 -5.329 14.768 1.00 49.75 82 SER A CA 1
ATOM 602 C C . SER A 1 82 ? -25.250 -4.731 15.035 1.00 49.75 82 SER A C 1
ATOM 604 O O . SER A 1 82 ? -25.116 -3.556 15.402 1.00 49.75 82 SER A O 1
ATOM 606 N N . SER A 1 83 ? -24.205 -5.550 14.913 1.00 60.09 83 SER A N 1
ATOM 607 C CA . SER A 1 83 ? -22.824 -5.114 15.058 1.00 60.09 83 SER A CA 1
ATOM 608 C C . SER A 1 83 ? -22.524 -4.168 13.900 1.00 60.09 83 SER A C 1
ATOM 610 O O . SER A 1 83 ? -22.373 -4.545 12.740 1.00 60.09 83 SER A O 1
ATOM 612 N N . LYS A 1 84 ? -22.529 -2.868 14.198 1.00 68.88 84 LYS A N 1
ATOM 613 C CA . LYS A 1 84 ? -22.202 -1.837 13.218 1.00 68.88 84 LYS A CA 1
ATOM 614 C C . LYS A 1 84 ? -20.779 -2.107 12.722 1.00 68.88 84 LYS A C 1
ATOM 616 O O . LYS A 1 84 ? -19.828 -1.864 13.465 1.00 68.88 84 LYS A O 1
ATOM 621 N N . ARG A 1 85 ? -20.642 -2.630 11.495 1.00 77.12 85 ARG A N 1
ATOM 622 C CA . ARG A 1 85 ? -19.340 -2.939 10.881 1.00 77.12 85 ARG A CA 1
ATOM 623 C C . ARG A 1 85 ? -18.436 -1.713 10.973 1.00 77.12 85 ARG A C 1
ATOM 625 O O . ARG A 1 85 ? -18.814 -0.612 10.559 1.00 77.12 85 ARG A O 1
ATOM 632 N N . LEU A 1 86 ? -17.254 -1.898 11.551 1.00 81.94 86 LEU A N 1
ATOM 633 C CA . LEU A 1 86 ? -16.258 -0.842 11.690 1.00 81.94 86 LEU A CA 1
ATOM 634 C C . LEU A 1 86 ? -15.756 -0.438 10.297 1.00 81.94 86 LEU A C 1
ATOM 636 O O . LEU A 1 86 ? -15.621 -1.286 9.421 1.00 81.94 86 LEU A O 1
ATOM 640 N N . ARG A 1 87 ? -15.529 0.862 10.074 1.00 89.31 87 ARG A N 1
ATOM 641 C CA . ARG A 1 87 ? -15.002 1.385 8.804 1.00 89.31 87 ARG A CA 1
ATOM 642 C C . ARG A 1 87 ? -13.498 1.597 8.912 1.00 89.31 87 ARG A C 1
ATOM 644 O O . ARG A 1 87 ? -13.049 2.163 9.910 1.00 89.31 87 ARG A O 1
ATOM 651 N N . PHE A 1 88 ? -12.762 1.166 7.896 1.00 87.62 88 PHE A N 1
ATOM 652 C CA . PHE A 1 88 ? -11.319 1.339 7.768 1.00 87.62 88 PHE A CA 1
ATOM 653 C C . PHE A 1 88 ? -11.017 2.067 6.457 1.00 87.62 88 PHE A C 1
ATOM 655 O O . PHE A 1 88 ? -11.547 1.686 5.417 1.00 87.62 88 PHE A O 1
ATOM 662 N N . PHE A 1 89 ? -10.201 3.115 6.518 1.00 88.62 89 PHE A N 1
ATOM 663 C CA . PHE A 1 89 ? -9.762 3.881 5.355 1.00 88.62 89 PHE A CA 1
ATOM 664 C C . PHE A 1 89 ? -8.239 3.910 5.353 1.00 88.62 89 PHE A C 1
ATOM 666 O O . PHE A 1 89 ? -7.650 4.319 6.354 1.00 88.62 89 PHE A O 1
ATOM 673 N N . ASP A 1 90 ? -7.638 3.467 4.255 1.00 83.44 90 ASP A N 1
ATOM 674 C CA . ASP A 1 90 ? -6.192 3.387 4.080 1.00 83.44 90 ASP A CA 1
ATOM 675 C C . ASP A 1 90 ? -5.749 4.356 2.982 1.00 83.44 90 ASP A C 1
ATOM 677 O O . ASP A 1 90 ? -6.104 4.177 1.816 1.00 83.44 90 ASP A O 1
ATOM 681 N N . LEU A 1 91 ? -5.035 5.415 3.361 1.00 82.19 91 LEU A N 1
ATOM 682 C CA . LEU A 1 91 ? -4.596 6.479 2.458 1.00 82.19 91 LEU A CA 1
ATOM 683 C C . LEU A 1 91 ? -3.142 6.210 2.057 1.00 82.19 91 LEU A C 1
ATOM 685 O O . LEU A 1 91 ? -2.257 6.266 2.906 1.00 82.19 91 LEU A O 1
ATOM 689 N N . GLY A 1 92 ? -2.908 5.931 0.777 1.00 76.56 92 GLY A N 1
ATOM 690 C CA . GLY A 1 92 ? -1.650 5.372 0.280 1.00 76.56 92 GLY A CA 1
ATOM 691 C C . GLY A 1 92 ? -1.575 3.867 0.529 1.00 76.56 92 GLY A C 1
ATOM 692 O O . GLY A 1 92 ? -0.640 3.393 1.170 1.00 76.56 92 GLY A O 1
ATOM 693 N N . SER A 1 93 ? -2.595 3.123 0.087 1.00 74.69 93 SER A N 1
ATOM 694 C CA . SER A 1 93 ? -2.737 1.687 0.383 1.00 74.69 93 SER A CA 1
ATOM 695 C C . SER A 1 93 ? -1.607 0.826 -0.179 1.00 74.69 93 SER A C 1
ATOM 697 O O . SER A 1 93 ? -1.476 -0.334 0.218 1.00 74.69 93 SER A O 1
ATOM 699 N N . GLY A 1 94 ? -0.822 1.361 -1.121 1.00 80.25 94 GLY A N 1
ATOM 700 C CA . GLY A 1 94 ? 0.267 0.650 -1.768 1.00 80.25 94 GLY A CA 1
ATOM 701 C C . GLY A 1 94 ? -0.235 -0.609 -2.470 1.00 80.25 94 GLY A C 1
ATOM 702 O O . GLY A 1 94 ? -0.949 -0.535 -3.466 1.00 80.25 94 GLY A O 1
ATOM 703 N N . ASP A 1 95 ? 0.140 -1.771 -1.937 1.00 73.94 95 ASP A N 1
ATOM 704 C CA . ASP A 1 95 ? -0.253 -3.091 -2.442 1.00 73.94 95 ASP A CA 1
ATOM 705 C C . ASP A 1 95 ? -1.652 -3.552 -1.978 1.00 73.94 95 ASP A C 1
ATOM 707 O O . ASP A 1 95 ? -2.160 -4.558 -2.476 1.00 73.94 95 ASP A O 1
ATOM 711 N N . GLY A 1 96 ? -2.292 -2.821 -1.059 1.00 82.69 96 GLY A N 1
ATOM 712 C CA . GLY A 1 96 ? -3.637 -3.106 -0.552 1.00 82.69 96 GLY A CA 1
ATOM 713 C C . GLY A 1 96 ? -3.696 -4.110 0.607 1.00 82.69 96 GLY A C 1
ATOM 714 O O . GLY A 1 96 ? -4.792 -4.467 1.053 1.00 82.69 96 GLY A O 1
ATOM 715 N N . GLU A 1 97 ? -2.555 -4.549 1.149 1.00 85.50 97 GLU A N 1
ATOM 716 C CA . GLU A 1 97 ? -2.500 -5.607 2.171 1.00 85.50 97 GLU A CA 1
ATOM 717 C C . GLU A 1 97 ? -3.254 -5.232 3.461 1.00 85.50 97 GLU A C 1
ATOM 719 O O . GLU A 1 97 ? -3.940 -6.063 4.068 1.00 85.50 97 GLU A O 1
ATOM 724 N N . ALA A 1 98 ? -3.183 -3.965 3.880 1.00 84.62 98 ALA A N 1
ATOM 725 C CA . ALA A 1 98 ? -3.860 -3.501 5.088 1.00 84.62 98 ALA A CA 1
ATOM 726 C C . ALA A 1 98 ? -5.388 -3.428 4.921 1.00 84.62 98 ALA A C 1
ATOM 728 O O . ALA A 1 98 ? -6.133 -3.812 5.830 1.00 84.62 98 ALA A O 1
ATOM 729 N N . VAL A 1 99 ? -5.862 -3.010 3.743 1.00 87.12 99 VAL A N 1
ATOM 730 C CA . VAL A 1 99 ? -7.288 -3.009 3.377 1.00 87.12 99 VAL A CA 1
ATOM 731 C C . VAL A 1 99 ? -7.838 -4.432 3.400 1.00 87.12 99 VAL A C 1
ATOM 733 O O . VAL A 1 99 ? -8.899 -4.678 3.980 1.00 87.12 99 VAL A O 1
ATOM 736 N N . LEU A 1 100 ? -7.092 -5.383 2.837 1.00 86.94 100 LEU A N 1
ATOM 737 C CA . LEU A 1 100 ? -7.491 -6.786 2.765 1.00 86.94 100 LEU A CA 1
ATOM 738 C C . LEU A 1 100 ? -7.482 -7.454 4.148 1.00 86.94 100 LEU A C 1
ATOM 740 O O . LEU A 1 100 ? -8.401 -8.201 4.495 1.00 86.94 100 LEU A O 1
ATOM 744 N N . ALA A 1 101 ? -6.495 -7.131 4.988 1.00 86.62 101 ALA A N 1
ATOM 745 C CA . ALA A 1 101 ? -6.465 -7.558 6.383 1.00 86.62 101 ALA A CA 1
ATOM 746 C C . ALA A 1 101 ? -7.678 -7.028 7.169 1.00 86.62 101 ALA A C 1
ATOM 748 O O . ALA A 1 101 ? -8.328 -7.797 7.880 1.00 86.62 101 ALA A O 1
ATOM 749 N N . ALA A 1 102 ? -8.039 -5.753 7.004 1.00 86.44 102 ALA A N 1
ATOM 750 C CA . ALA A 1 102 ? -9.224 -5.178 7.639 1.00 86.44 102 ALA A CA 1
ATOM 751 C C . ALA A 1 102 ? -10.528 -5.814 7.134 1.00 86.44 102 ALA A C 1
ATOM 753 O O . ALA A 1 102 ? -11.390 -6.177 7.940 1.00 86.44 102 ALA A O 1
ATOM 754 N N . ALA A 1 103 ? -10.651 -6.026 5.822 1.00 87.94 103 ALA A N 1
ATOM 755 C CA . ALA A 1 103 ? -11.792 -6.721 5.232 1.00 87.94 103 ALA A CA 1
ATOM 756 C C . ALA A 1 103 ? -11.934 -8.153 5.779 1.00 87.94 103 ALA A C 1
ATOM 758 O O . ALA A 1 103 ? -13.041 -8.567 6.125 1.00 87.94 103 ALA A O 1
ATOM 759 N N . SER A 1 104 ? -10.819 -8.875 5.962 1.00 85.44 104 SER A N 1
ATOM 760 C CA . SER A 1 104 ? -10.821 -10.233 6.535 1.00 85.44 104 SER A CA 1
ATOM 761 C C . SER A 1 104 ? -11.304 -10.294 7.990 1.00 85.44 104 SER A C 1
ATOM 763 O O . SER A 1 104 ? -11.786 -11.331 8.437 1.00 85.44 104 SER A O 1
ATOM 765 N N . LEU A 1 105 ? -11.234 -9.177 8.721 1.00 85.94 105 LEU A N 1
ATOM 766 C CA . LEU A 1 105 ? -11.775 -9.038 10.077 1.00 85.94 105 LEU A CA 1
ATOM 767 C C . LEU A 1 105 ? -13.248 -8.582 10.085 1.00 85.94 105 LEU A C 1
ATOM 769 O O . LEU A 1 105 ? -13.793 -8.282 11.145 1.00 85.94 105 LEU A O 1
ATOM 773 N N . GLY A 1 106 ? -13.901 -8.488 8.922 1.00 85.69 106 GLY A N 1
ATOM 774 C CA . GLY A 1 106 ? -15.300 -8.065 8.792 1.00 85.69 106 GLY A CA 1
ATOM 775 C C . GLY A 1 106 ? -15.510 -6.547 8.812 1.00 85.69 106 GLY A C 1
ATOM 776 O O . GLY A 1 106 ? -16.648 -6.078 8.929 1.00 85.69 106 GLY A O 1
ATOM 777 N N . TRP A 1 107 ? -14.434 -5.763 8.698 1.00 87.31 107 TRP A N 1
ATOM 778 C CA . TRP A 1 107 ? -14.519 -4.308 8.621 1.00 87.31 107 TRP A CA 1
ATOM 779 C C . TRP A 1 107 ? -14.869 -3.883 7.192 1.00 87.31 107 TRP A C 1
ATOM 781 O O . TRP A 1 107 ? -14.481 -4.517 6.213 1.00 87.31 107 TRP A O 1
ATOM 791 N N . ARG A 1 108 ? -15.590 -2.770 7.054 1.00 90.19 108 ARG A N 1
ATOM 792 C CA . ARG A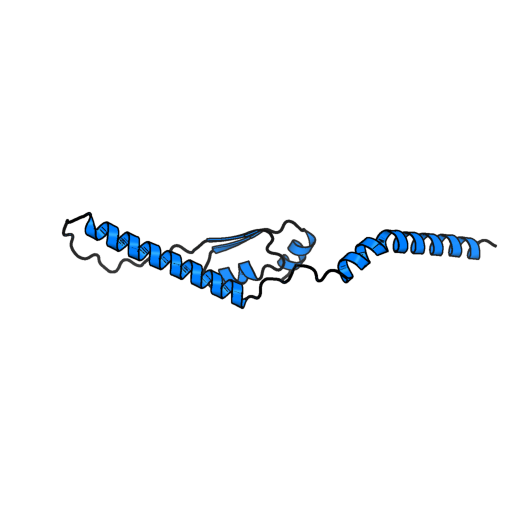 1 108 ? -15.801 -2.117 5.760 1.00 90.19 108 ARG A CA 1
ATOM 793 C C . ARG A 1 108 ? -14.553 -1.294 5.437 1.00 90.19 108 ARG A C 1
ATOM 795 O O . ARG A 1 108 ? -14.425 -0.169 5.921 1.00 90.19 108 ARG A O 1
ATOM 802 N N . ALA A 1 109 ? -13.636 -1.898 4.691 1.00 90.00 109 ALA A N 1
ATOM 803 C CA . ALA A 1 109 ? -12.334 -1.339 4.354 1.00 90.00 109 ALA A CA 1
ATOM 804 C C . ALA A 1 109 ? -12.338 -0.648 2.979 1.00 90.00 109 ALA A C 1
ATOM 806 O O . ALA A 1 109 ? -13.012 -1.100 2.053 1.00 90.00 109 ALA A O 1
ATOM 807 N N . THR A 1 110 ? -11.600 0.451 2.843 1.00 89.31 110 THR A N 1
ATOM 808 C CA . THR A 1 110 ? -11.434 1.193 1.587 1.00 89.31 110 THR A CA 1
ATOM 809 C C . THR A 1 110 ? -9.997 1.683 1.479 1.00 89.31 110 THR A C 1
ATOM 811 O O . THR A 1 110 ? -9.517 2.360 2.384 1.00 89.31 110 THR A O 1
ATOM 814 N N . GLY A 1 111 ? -9.331 1.334 0.381 1.00 86.56 111 GLY A N 1
ATOM 815 C CA . GLY A 1 111 ? -8.012 1.848 0.034 1.00 86.56 111 GLY A CA 1
ATOM 816 C C . GLY A 1 111 ? -8.094 3.010 -0.948 1.00 86.56 111 GLY A C 1
ATOM 817 O O . GLY A 1 111 ? -8.938 2.999 -1.844 1.00 86.56 111 GLY A O 1
ATOM 818 N N . VAL A 1 112 ? -7.236 4.007 -0.772 1.00 82.06 112 VAL A N 1
ATOM 819 C CA . VAL A 1 112 ? -7.020 5.121 -1.696 1.00 82.06 112 VAL A CA 1
ATOM 820 C C . VAL A 1 112 ? -5.535 5.151 -2.033 1.00 82.06 112 VAL A C 1
ATOM 822 O O . VAL A 1 112 ? -4.711 5.174 -1.127 1.00 82.06 112 VAL A O 1
ATOM 825 N N . GLU A 1 113 ? -5.181 5.176 -3.314 1.00 77.50 113 GLU A N 1
ATOM 826 C CA . GLU A 1 113 ? -3.794 5.261 -3.781 1.00 77.50 113 GLU A CA 1
ATOM 827 C C . GLU A 1 113 ? -3.679 6.389 -4.808 1.00 77.50 113 GLU A C 1
ATOM 829 O O . GLU A 1 11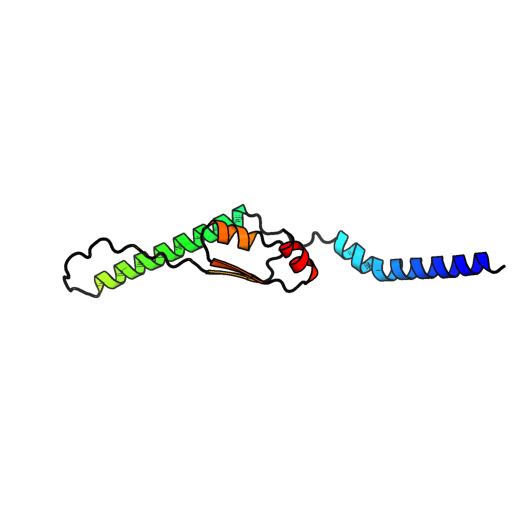3 ? -4.546 6.530 -5.672 1.00 77.50 113 GLU A O 1
ATOM 834 N N . LEU A 1 114 ? -2.639 7.216 -4.681 1.00 71.62 114 LEU A N 1
ATOM 835 C CA . LEU A 1 114 ? -2.427 8.371 -5.558 1.00 71.62 114 LEU A CA 1
ATOM 836 C C . LEU A 1 114 ? -1.520 8.007 -6.740 1.00 71.62 114 LEU A C 1
ATOM 838 O O . LEU A 1 114 ? -1.610 8.612 -7.807 1.00 71.62 114 LEU A O 1
ATOM 842 N N . ASN A 1 115 ? -0.636 7.022 -6.557 1.00 72.31 115 ASN A N 1
ATOM 843 C CA . ASN A 1 115 ? 0.248 6.551 -7.611 1.00 72.31 115 ASN A CA 1
ATOM 844 C C . ASN A 1 115 ? -0.503 5.600 -8.559 1.00 72.31 115 ASN A C 1
ATOM 846 O O . ASN A 1 115 ? -0.805 4.461 -8.205 1.00 72.31 115 ASN A O 1
ATOM 850 N N . SER A 1 116 ? -0.758 6.053 -9.788 1.00 68.44 116 SER A N 1
ATOM 851 C CA . SER A 1 116 ? -1.511 5.311 -10.809 1.00 68.44 116 SER A CA 1
ATOM 852 C C . SER A 1 116 ? -0.905 3.943 -11.143 1.00 68.44 116 SER A C 1
ATOM 854 O O . SER A 1 116 ? -1.638 2.993 -11.408 1.00 68.44 116 SER A O 1
ATOM 856 N N . THR A 1 117 ? 0.426 3.826 -11.109 1.00 67.00 117 THR A N 1
ATOM 857 C CA . THR A 1 117 ? 1.141 2.569 -11.372 1.00 67.00 117 THR A CA 1
ATOM 858 C C . THR A 1 117 ? 0.912 1.562 -10.245 1.00 67.00 117 THR A C 1
ATOM 860 O O . THR A 1 117 ? 0.607 0.404 -10.516 1.00 67.00 117 THR A O 1
ATOM 863 N N . LEU A 1 118 ? 1.003 1.994 -8.982 1.00 63.12 118 LEU A N 1
ATOM 864 C CA . LEU A 1 118 ? 0.711 1.134 -7.826 1.00 63.12 118 LEU A CA 1
ATOM 865 C C . LEU A 1 118 ? -0.771 0.755 -7.764 1.00 63.12 118 LEU A C 1
ATOM 867 O O . LEU A 1 118 ? -1.093 -0.404 -7.514 1.00 63.12 118 LEU A O 1
ATOM 871 N N . TRP A 1 119 ? -1.663 1.695 -8.078 1.00 70.44 119 TRP A N 1
ATOM 872 C CA . TRP A 1 119 ? -3.096 1.430 -8.181 1.00 70.44 119 TRP A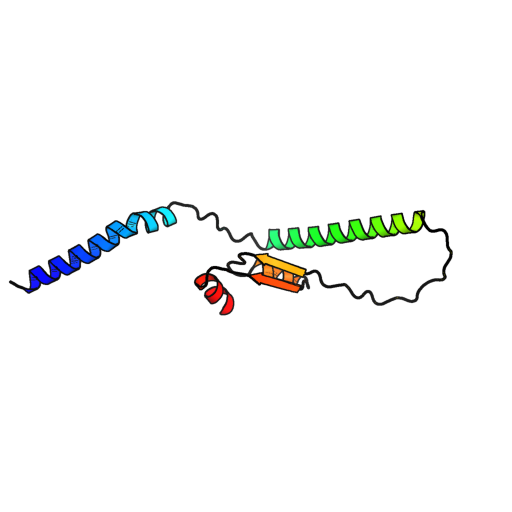 CA 1
ATOM 873 C C . TRP A 1 119 ? -3.409 0.364 -9.241 1.00 70.44 119 TRP A C 1
ATOM 875 O O . TRP A 1 119 ? -4.177 -0.559 -8.979 1.00 70.44 119 TRP A O 1
ATOM 885 N N . MET A 1 120 ? -2.777 0.446 -10.417 1.00 70.00 120 MET A N 1
ATOM 886 C CA . MET A 1 120 ? -2.950 -0.540 -11.487 1.00 70.00 120 MET A CA 1
ATOM 887 C C . MET A 1 120 ? -2.394 -1.920 -11.108 1.00 70.00 120 MET A C 1
ATOM 889 O O . MET A 1 120 ? -3.020 -2.933 -11.402 1.00 70.00 120 MET A O 1
ATOM 893 N N . ILE A 1 121 ? -1.246 -1.982 -10.426 1.00 73.19 121 ILE A N 1
ATOM 894 C CA . ILE A 1 121 ? -0.702 -3.254 -9.919 1.00 73.19 121 ILE A CA 1
ATOM 895 C C . ILE A 1 121 ? -1.631 -3.858 -8.852 1.00 73.19 121 ILE A C 1
ATOM 897 O O . ILE A 1 121 ? -1.828 -5.071 -8.831 1.00 73.19 121 ILE A O 1
ATOM 901 N N . SER A 1 122 ? -2.223 -3.030 -7.987 1.00 59.62 122 SER A N 1
ATOM 902 C CA . SER A 1 122 ? -3.158 -3.476 -6.949 1.00 59.62 122 SER A CA 1
ATOM 903 C C . SER A 1 122 ? -4.496 -3.964 -7.523 1.00 59.62 122 SER A C 1
ATOM 905 O O . SER A 1 122 ? -5.066 -4.910 -6.988 1.00 59.62 122 SER A O 1
ATOM 907 N N . SER A 1 123 ? -4.987 -3.381 -8.622 1.00 70.38 123 SER A N 1
ATOM 908 C CA . SER A 1 123 ? -6.300 -3.718 -9.200 1.00 70.38 123 SER A CA 1
ATOM 909 C C . SER A 1 123 ? -6.339 -5.009 -10.023 1.00 70.38 123 SER A C 1
ATOM 911 O O . SER A 1 123 ? -7.420 -5.551 -10.244 1.00 70.38 123 SER A O 1
ATOM 913 N N . ILE A 1 124 ? -5.185 -5.502 -10.483 1.00 77.00 124 ILE A N 1
ATOM 914 C CA . ILE A 1 124 ? -5.067 -6.744 -11.273 1.00 77.00 124 ILE A CA 1
ATOM 915 C C . ILE A 1 124 ? -5.041 -7.997 -10.376 1.00 77.00 124 ILE A C 1
ATOM 917 O O . ILE A 1 124 ? -5.172 -9.120 -10.864 1.00 77.00 124 ILE A O 1
ATOM 921 N N . ARG A 1 125 ? -4.862 -7.816 -9.069 1.00 59.41 125 ARG A N 1
ATOM 922 C CA . ARG A 1 125 ? -4.738 -8.891 -8.086 1.00 59.41 125 ARG A CA 1
ATOM 923 C C . ARG A 1 125 ? -6.081 -9.284 -7.478 1.00 59.41 125 ARG A C 1
ATOM 925 O O . ARG A 1 125 ? -6.225 -10.493 -7.188 1.00 59.41 125 ARG A O 1
#

Sequence (125 aa):
GGSNVVLGILASSFLGVIMVTSPFVTMQLRSKLPYMSTPRRKVVEALKDIERRKWKKKAASLNNATVSGSASVPAPAPAAVSSKRLRFFDLGSGDGEAVLAAASLGWRATGVELNSTLWMISSIR

Radius of gyration: 28.17 Å; chains: 1; bounding box: 71×23×82 Å

Organism: NCBI:txid122233

pLDDT: mean 75.78, std 14.1, range [45.41, 95.0]

InterPro domains:
  IPR026170 N-lysine methyltransferase FAM173A/B [PTHR13610] (6-124)
  IPR029063 S-adenosyl-L-methionine-dependent methyltransferase superfamily [G3DSA:3.40.50.150] (78-124)
  IPR029063 S-adenosyl-L-methionine-dependent methyltransferase superfamily [SSF53335] (82-116)

Foldseek 3Di:
DVPVVVVVVVVVVVVVVCVVCVVVVVVVVPDPPPDDPDPLVVLLVVVVVVVVVVVVVVVVVVVVVVVVDPDDDDDDDPPPPPPPAAEAEAEQCQLVSSQVSSVVVVHNGDYDHPDPVSVVNNVVD